Protein AF-A0A7S2BHA9-F1 (afdb_monomer)

Nearest PDB structures (foldseek):
  9cai-assembly1_AV  TM=3.941E-01  e=4.182E+00  Caenorhabditis elegans
  3r23-assembly1_B  TM=3.411E-01  e=5.082E+00  Bacillus anthracis str. Ames
  3r23-assembly1_A  TM=2.806E-01  e=6.590E+00  Bacillus anthracis str. Ames

Radius of gyration: 22.9 Å; Cα contacts (8 Å, |Δi|>4): 95; chains: 1; bounding box: 45×33×74 Å

Mean predicted aligned error: 5.27 Å

Organism: NCBI:txid327968

Secondary structure (DSSP, 8-state):
-EE-S-HHHHHHHHHT-SEEEETTEEEEEEEEE-TTT--EEEEEEEEE--HHHHHHSPPPHHHHHHHHHHHHHHHHHHHHHHHHHHHHHHHHHHHHHHHHHHHHHHHH--

pLDDT: mean 93.72, std 4.96, range [64.12, 97.44]

Foldseek 3Di:
DDFAPDLVLVVVVCVVDQWDAQPNAIKGKDFDADPPPRHTPSRDIDIDRDPVCCVVPNDDPVSVCVVSVVSNVVVVVVVVVVVVVVVVVVVVVVVVVVVVVVVVVVVVVD

Sequence (110 aa):
VVSLKDPRVRETILRLGAEVTINGIKVQMKPHFDKDTKVEVMTDLFVAWGRQVEKTTPLSEHELSKFFDLKHREFSQALRKEADDRARLAEERTRQQRLLEEQQKQHAEQ

Structure (mmCIF, N/CA/C/O backbone):
data_AF-A0A7S2BHA9-F1
#
_entry.id   AF-A0A7S2BHA9-F1
#
loop_
_atom_site.group_PDB
_atom_site.id
_atom_site.type_symbol
_atom_site.label_atom_id
_atom_site.label_alt_id
_atom_site.label_comp_id
_atom_site.label_asym_id
_atom_site.label_entity_id
_atom_site.label_seq_id
_atom_site.pdbx_PDB_ins_code
_atom_site.Cartn_x
_atom_site.Cartn_y
_atom_site.Cartn_z
_atom_site.occupancy
_atom_site.B_iso_or_equiv
_atom_site.auth_seq_id
_atom_site.auth_comp_id
_atom_site.auth_asym_id
_atom_site.auth_atom_id
_atom_site.pdbx_PDB_model_num
ATOM 1 N N . VAL A 1 1 ? -9.187 -9.208 9.878 1.00 91.69 1 VAL A N 1
ATOM 2 C CA . VAL A 1 1 ? -8.330 -9.433 8.689 1.00 91.69 1 VAL A CA 1
ATOM 3 C C . VAL A 1 1 ? -8.686 -8.350 7.695 1.00 91.69 1 VAL A C 1
ATOM 5 O O . VAL A 1 1 ? -9.860 -8.006 7.633 1.00 91.69 1 VAL A O 1
ATOM 8 N N . VAL A 1 2 ? -7.704 -7.778 7.003 1.00 95.56 2 VAL A N 1
ATOM 9 C CA . VAL A 1 2 ? -7.927 -6.800 5.931 1.00 95.56 2 VAL A CA 1
ATOM 10 C C . VAL A 1 2 ? -7.561 -7.463 4.611 1.00 95.56 2 VAL A C 1
ATOM 12 O O . VAL A 1 2 ? -6.448 -7.966 4.482 1.00 95.56 2 VAL A O 1
ATOM 15 N N . SER A 1 3 ? -8.479 -7.453 3.650 1.00 96.75 3 SER A N 1
ATOM 16 C CA . SER A 1 3 ? -8.260 -8.020 2.317 1.00 96.75 3 SER A CA 1
ATOM 17 C C . SER A 1 3 ? -8.041 -6.908 1.298 1.00 96.75 3 SER A C 1
ATOM 19 O O . SER A 1 3 ? -8.819 -5.960 1.205 1.00 96.75 3 SER A O 1
ATOM 21 N N . LEU A 1 4 ? -6.961 -7.020 0.533 1.00 95.94 4 LEU A N 1
ATOM 22 C CA . LEU A 1 4 ? -6.528 -6.050 -0.464 1.00 95.94 4 LEU A CA 1
ATOM 23 C C . LEU A 1 4 ? -6.737 -6.619 -1.867 1.00 95.94 4 LEU A C 1
ATOM 25 O O . LEU A 1 4 ? -6.477 -7.789 -2.130 1.00 95.94 4 LEU A O 1
ATOM 29 N N . LYS A 1 5 ? -7.152 -5.764 -2.804 1.00 94.75 5 LYS A N 1
ATOM 30 C CA . LYS A 1 5 ? -7.431 -6.177 -4.189 1.00 94.75 5 LYS A CA 1
ATOM 31 C C . LYS A 1 5 ? -6.186 -6.611 -4.974 1.00 94.75 5 LYS A C 1
ATOM 33 O O . LYS A 1 5 ? -6.295 -7.422 -5.886 1.00 94.75 5 LYS A O 1
ATOM 38 N N . ASP A 1 6 ? -5.024 -6.040 -4.659 1.00 95.19 6 ASP A N 1
ATOM 39 C CA . ASP A 1 6 ? -3.770 -6.297 -5.373 1.00 95.19 6 ASP A CA 1
ATOM 40 C C . ASP A 1 6 ? -2.723 -6.850 -4.392 1.00 95.19 6 ASP A C 1
ATOM 42 O O . ASP A 1 6 ? -2.336 -6.139 -3.456 1.00 95.19 6 ASP A O 1
ATOM 46 N N . PRO A 1 7 ? -2.230 -8.087 -4.589 1.00 96.25 7 PRO A N 1
ATOM 47 C CA . PRO A 1 7 ? -1.223 -8.677 -3.710 1.00 96.25 7 PRO A CA 1
ATOM 48 C C . PRO A 1 7 ? 0.098 -7.894 -3.721 1.00 96.25 7 PRO A C 1
ATOM 50 O O . PRO A 1 7 ? 0.812 -7.866 -2.724 1.00 96.25 7 PRO A O 1
ATOM 53 N N . ARG A 1 8 ? 0.422 -7.174 -4.802 1.00 96.56 8 ARG A N 1
ATOM 54 C CA . ARG A 1 8 ? 1.638 -6.343 -4.867 1.00 96.56 8 ARG A CA 1
ATOM 55 C C . ARG A 1 8 ? 1.554 -5.156 -3.917 1.00 96.56 8 ARG A C 1
ATOM 57 O O . ARG A 1 8 ? 2.550 -4.773 -3.316 1.00 96.56 8 ARG A O 1
ATOM 64 N N . VAL A 1 9 ? 0.361 -4.588 -3.754 1.00 96.31 9 VAL A N 1
ATOM 65 C CA . VAL A 1 9 ? 0.118 -3.518 -2.780 1.00 96.31 9 VAL A CA 1
ATOM 66 C C . VAL A 1 9 ? 0.277 -4.049 -1.362 1.00 96.31 9 VAL A C 1
ATOM 68 O O . VAL A 1 9 ? 0.898 -3.387 -0.533 1.00 96.31 9 VAL A O 1
ATOM 71 N N . ARG A 1 10 ? -0.252 -5.246 -1.090 1.00 96.56 10 ARG A N 1
ATOM 72 C CA . ARG A 1 10 ? -0.076 -5.928 0.194 1.00 96.56 10 ARG A CA 1
ATOM 73 C C . ARG A 1 10 ? 1.408 -6.096 0.525 1.00 96.56 10 ARG A C 1
ATOM 75 O O . ARG A 1 10 ? 1.822 -5.726 1.623 1.00 96.56 10 ARG A O 1
ATOM 82 N N . GLU A 1 11 ? 2.207 -6.586 -0.423 1.00 96.25 11 GLU A N 1
ATOM 83 C CA . GLU A 1 11 ? 3.664 -6.699 -0.270 1.00 96.25 11 GLU A CA 1
ATOM 84 C C . GLU A 1 11 ? 4.316 -5.351 0.040 1.00 96.25 11 GLU A C 1
ATOM 86 O O . GLU A 1 11 ? 5.116 -5.240 0.968 1.00 96.25 11 GLU A O 1
ATOM 91 N N . THR A 1 12 ? 3.958 -4.302 -0.703 1.00 95.75 12 THR A N 1
ATOM 92 C CA . THR A 1 12 ? 4.501 -2.960 -0.471 1.00 95.75 12 THR A CA 1
ATOM 93 C C . THR A 1 12 ? 4.150 -2.435 0.920 1.00 95.75 12 THR A C 1
ATOM 95 O O . THR A 1 12 ? 5.021 -1.874 1.580 1.00 95.75 12 THR A O 1
ATOM 98 N N . ILE A 1 13 ? 2.923 -2.658 1.407 1.00 95.38 13 ILE A N 1
ATOM 99 C CA . ILE A 1 13 ? 2.511 -2.274 2.768 1.00 95.38 13 ILE A CA 1
ATOM 100 C C . ILE A 1 13 ? 3.367 -2.989 3.817 1.00 95.38 13 ILE A C 1
ATOM 102 O O . ILE A 1 13 ? 3.861 -2.341 4.736 1.00 95.38 13 ILE A O 1
ATOM 106 N N . LEU A 1 14 ? 3.593 -4.297 3.670 1.00 95.44 14 LEU A N 1
ATOM 107 C CA . LEU A 1 14 ? 4.428 -5.059 4.603 1.00 95.44 14 LEU A CA 1
ATOM 108 C C . LEU A 1 14 ? 5.898 -4.625 4.595 1.00 95.44 14 LEU A C 1
ATOM 110 O O . LEU A 1 14 ? 6.561 -4.688 5.629 1.00 95.44 14 LEU A O 1
ATOM 114 N N . ARG A 1 15 ? 6.408 -4.137 3.460 1.00 95.00 15 ARG A N 1
ATOM 115 C CA . ARG A 1 15 ? 7.773 -3.592 3.360 1.00 95.00 15 ARG A CA 1
ATOM 116 C C . ARG A 1 15 ? 7.959 -2.263 4.092 1.00 95.00 15 ARG A C 1
ATOM 118 O O . ARG A 1 15 ? 9.097 -1.925 4.399 1.00 95.00 15 ARG A O 1
ATOM 125 N N . LEU A 1 16 ? 6.885 -1.526 4.397 1.00 89.88 16 LEU A N 1
ATOM 126 C CA . LEU A 1 16 ? 6.975 -0.315 5.228 1.00 89.88 16 LEU A CA 1
ATOM 127 C C . LEU A 1 16 ? 7.361 -0.638 6.675 1.00 89.88 16 LEU A C 1
ATOM 129 O O . LEU A 1 16 ? 7.889 0.222 7.377 1.00 89.88 16 LEU A O 1
ATOM 133 N N . GLY A 1 17 ? 7.077 -1.862 7.120 1.00 92.31 17 GLY A N 1
ATOM 134 C CA . GLY A 1 17 ? 7.353 -2.333 8.466 1.00 92.31 17 GLY A CA 1
ATOM 135 C C . GLY A 1 17 ? 6.225 -3.193 9.027 1.00 92.31 17 GLY A C 1
ATOM 136 O O . GLY A 1 17 ? 5.129 -3.284 8.478 1.00 92.31 17 GLY A O 1
ATOM 137 N N . ALA A 1 18 ? 6.505 -3.813 10.172 1.00 92.06 18 ALA A N 1
ATOM 138 C CA . ALA A 1 18 ? 5.558 -4.674 10.878 1.00 92.06 18 ALA A CA 1
ATOM 139 C C . ALA A 1 18 ? 4.536 -3.898 11.730 1.00 92.06 18 ALA A C 1
ATOM 141 O O . ALA A 1 18 ? 3.647 -4.511 12.317 1.00 92.06 18 ALA A O 1
ATOM 142 N N . GLU A 1 19 ? 4.662 -2.573 11.833 1.00 94.75 19 GLU A N 1
ATOM 143 C CA . GLU A 1 19 ? 3.794 -1.718 12.643 1.00 94.75 19 GLU A CA 1
ATOM 144 C C . GLU A 1 19 ? 3.507 -0.399 11.917 1.00 94.75 19 GLU A C 1
ATOM 146 O O . GLU A 1 19 ? 4.397 0.196 11.309 1.00 94.75 19 GLU A O 1
ATOM 151 N N . VAL A 1 20 ? 2.263 0.064 12.004 1.00 95.19 20 VAL A N 1
ATOM 152 C CA . VAL A 1 20 ? 1.817 1.387 11.552 1.00 95.19 20 VAL A CA 1
ATOM 153 C C . VAL A 1 20 ? 1.014 2.063 12.650 1.00 95.19 20 VAL A C 1
ATOM 155 O O . VAL A 1 20 ? 0.434 1.402 13.506 1.00 95.19 20 VAL A O 1
ATOM 158 N N . THR A 1 21 ? 0.940 3.389 12.612 1.00 95.19 21 THR A N 1
ATOM 159 C CA . THR A 1 21 ? 0.091 4.150 13.531 1.00 95.19 21 THR A CA 1
ATOM 160 C C . THR A 1 21 ? -1.191 4.570 12.820 1.00 95.19 21 THR A C 1
ATOM 162 O O . THR A 1 21 ? -1.133 5.292 11.825 1.00 95.19 21 THR A O 1
ATOM 165 N N . ILE A 1 22 ? -2.345 4.161 13.350 1.00 94.81 22 ILE A N 1
ATOM 166 C CA . ILE A 1 22 ? -3.678 4.551 12.869 1.00 94.81 22 ILE A CA 1
ATOM 167 C C . ILE A 1 22 ? -4.378 5.284 14.013 1.00 94.81 22 ILE A C 1
ATOM 169 O O . ILE A 1 22 ? -4.573 4.713 15.079 1.00 94.81 22 ILE A O 1
ATOM 173 N N . ASN A 1 23 ? -4.700 6.566 13.821 1.00 91.88 23 ASN A N 1
ATOM 174 C CA . ASN A 1 23 ? -5.337 7.422 14.834 1.00 91.88 23 ASN A CA 1
ATOM 175 C C . ASN A 1 23 ? -4.660 7.371 16.219 1.00 91.88 23 ASN A C 1
ATOM 177 O O . ASN A 1 23 ? -5.312 7.322 17.256 1.00 91.88 23 ASN A O 1
ATOM 181 N N . GLY A 1 24 ? -3.323 7.364 16.228 1.00 91.50 24 GLY A N 1
ATOM 182 C CA . GLY A 1 24 ? -2.512 7.309 17.451 1.00 91.50 24 GLY A CA 1
ATOM 183 C C . GLY A 1 24 ? -2.345 5.909 18.052 1.00 91.50 24 GLY A C 1
ATOM 184 O O . GLY A 1 24 ? -1.557 5.744 18.980 1.00 91.50 24 GLY A O 1
ATOM 185 N N . ILE A 1 25 ? -3.017 4.893 17.508 1.00 93.44 25 ILE A N 1
ATOM 186 C CA . ILE A 1 25 ? -2.910 3.499 17.944 1.00 93.44 25 ILE A CA 1
ATOM 187 C C . ILE A 1 25 ? -1.876 2.776 17.087 1.00 93.44 25 ILE A C 1
ATOM 189 O O . ILE A 1 25 ? -1.912 2.832 15.859 1.00 93.44 25 ILE A O 1
ATOM 193 N N . LYS A 1 26 ? -0.955 2.078 17.750 1.00 94.31 26 LYS A N 1
ATOM 194 C CA . LYS A 1 26 ? 0.038 1.213 17.111 1.00 94.31 26 LYS A CA 1
ATOM 195 C C . LYS A 1 26 ? -0.614 -0.092 16.679 1.00 94.31 26 LYS A C 1
ATOM 197 O O . LYS A 1 26 ? -1.103 -0.859 17.505 1.00 94.31 26 LYS A O 1
ATOM 202 N N . VAL A 1 27 ? -0.602 -0.333 15.381 1.00 95.56 27 VAL A N 1
ATOM 203 C CA . VAL A 1 27 ? -1.245 -1.458 14.721 1.00 95.56 27 VAL A CA 1
ATOM 204 C C . VAL A 1 27 ? -0.172 -2.335 14.093 1.00 95.56 27 VAL A C 1
ATOM 206 O O . VAL A 1 27 ? 0.556 -1.909 13.200 1.00 95.56 27 VAL A O 1
ATOM 209 N N . GLN A 1 28 ? -0.091 -3.576 14.550 1.00 95.62 28 GLN A N 1
ATOM 210 C CA . GLN A 1 28 ? 0.777 -4.603 14.000 1.00 95.62 28 GLN A CA 1
ATOM 211 C C . GLN A 1 28 ? 0.169 -5.201 12.736 1.00 95.62 28 GLN A C 1
ATOM 213 O O . GLN A 1 28 ? -1.022 -5.516 12.694 1.00 95.62 28 GLN A O 1
ATOM 218 N N . MET A 1 29 ? 1.015 -5.408 11.733 1.00 96.25 29 MET A N 1
ATOM 219 C CA . MET A 1 29 ? 0.662 -5.969 10.435 1.00 96.25 29 MET A CA 1
ATOM 220 C C . MET A 1 29 ? 1.506 -7.211 10.165 1.00 96.25 29 MET A C 1
ATOM 222 O O . MET A 1 29 ? 2.725 -7.196 10.351 1.00 96.25 29 MET A O 1
ATOM 226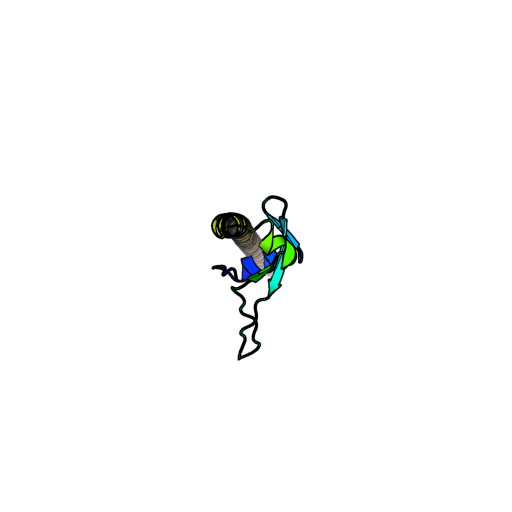 N N . LYS A 1 30 ? 0.865 -8.295 9.728 1.00 96.25 30 LYS A N 1
ATOM 227 C CA . LYS A 1 30 ? 1.533 -9.554 9.377 1.00 96.25 30 LYS A CA 1
ATOM 228 C C . LYS A 1 30 ? 0.864 -10.214 8.177 1.00 96.25 30 LYS A C 1
ATOM 230 O O . LYS A 1 30 ? -0.333 -10.003 7.966 1.00 96.25 30 LYS A O 1
ATOM 235 N N . PRO A 1 31 ? 1.591 -11.069 7.444 1.00 97.00 31 PRO A N 1
ATOM 236 C CA . PRO A 1 31 ? 0.977 -11.983 6.503 1.00 97.00 31 PRO A CA 1
ATOM 237 C C . PRO A 1 31 ? -0.182 -12.775 7.099 1.00 97.00 31 PRO A C 1
ATOM 239 O O . PRO A 1 31 ? -0.087 -13.268 8.228 1.00 97.00 31 PRO A O 1
ATOM 242 N N . HIS A 1 32 ? -1.278 -12.892 6.349 1.00 96.94 32 HIS A N 1
ATOM 243 C CA . HIS A 1 32 ? -2.349 -13.809 6.705 1.00 96.94 32 HIS A CA 1
ATOM 244 C C . HIS A 1 32 ? -2.089 -15.193 6.105 1.00 96.94 32 HIS A C 1
ATOM 246 O O . HIS A 1 32 ? -1.666 -15.311 4.958 1.00 96.94 32 HIS A O 1
ATOM 252 N N . PHE A 1 33 ? -2.364 -16.233 6.888 1.00 96.44 33 PHE A N 1
ATOM 253 C CA . PHE A 1 33 ? -2.265 -17.624 6.469 1.00 96.44 33 PHE A CA 1
ATOM 254 C C . PHE A 1 33 ? -3.613 -18.293 6.671 1.00 96.44 33 PHE A C 1
ATOM 256 O O . PHE A 1 33 ? -4.245 -18.121 7.722 1.00 96.44 33 PHE A O 1
ATOM 263 N N . ASP A 1 34 ? -4.015 -19.076 5.680 1.00 94.50 34 ASP A N 1
ATOM 264 C CA . ASP A 1 34 ? -5.188 -19.922 5.776 1.00 94.50 34 ASP A CA 1
ATOM 265 C C . ASP A 1 34 ? -5.009 -20.942 6.914 1.00 94.50 34 ASP A C 1
ATOM 267 O O . ASP A 1 34 ? -3.929 -21.507 7.130 1.00 94.50 34 ASP A O 1
ATOM 271 N N . LYS A 1 35 ? -6.066 -21.137 7.707 1.00 92.38 35 LYS A N 1
ATOM 272 C CA . LYS A 1 35 ? -5.971 -21.906 8.953 1.00 92.38 35 LYS A CA 1
ATOM 273 C C . LYS A 1 35 ? -5.766 -23.394 8.705 1.00 92.38 35 LYS A C 1
ATOM 275 O O . LYS A 1 35 ? -5.091 -24.022 9.525 1.00 92.38 35 LYS A O 1
ATOM 280 N N . ASP A 1 36 ? -6.305 -23.921 7.614 1.00 95.19 36 ASP A N 1
ATOM 281 C CA . ASP A 1 36 ? -6.331 -25.353 7.334 1.00 95.19 36 ASP A CA 1
ATOM 282 C C . ASP A 1 36 ? -5.109 -25.760 6.513 1.00 95.19 36 ASP A C 1
ATOM 284 O O . ASP A 1 36 ? -4.369 -26.671 6.883 1.00 95.19 36 ASP A O 1
ATOM 288 N N . THR A 1 37 ? -4.837 -25.020 5.442 1.00 94.81 37 THR A N 1
ATOM 289 C CA . THR A 1 37 ? -3.750 -25.313 4.499 1.00 94.81 37 THR A CA 1
ATOM 290 C C . THR A 1 37 ? -2.395 -24.771 4.946 1.00 94.81 37 THR A C 1
ATOM 292 O O . THR A 1 37 ? -1.367 -25.211 4.436 1.00 94.81 37 THR A O 1
ATOM 295 N N . LY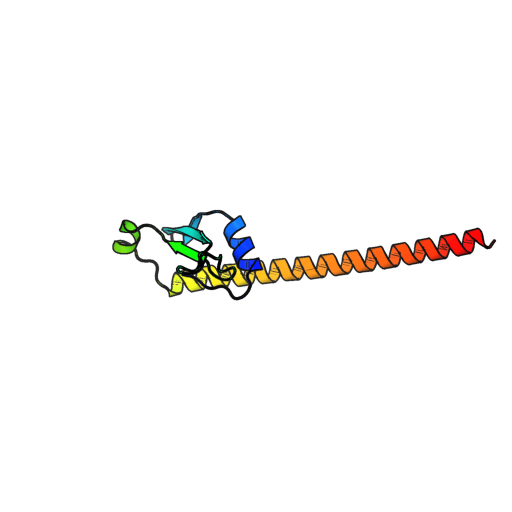S A 1 38 ? -2.370 -23.819 5.893 1.00 94.12 38 LYS A N 1
ATOM 296 C CA . LYS A 1 38 ? -1.168 -23.068 6.309 1.00 94.12 38 LYS A CA 1
ATOM 297 C C . LYS A 1 38 ? -0.486 -22.311 5.165 1.00 94.12 38 LYS A C 1
ATOM 299 O O . LYS A 1 38 ? 0.666 -21.905 5.306 1.00 94.12 38 LYS A O 1
ATOM 304 N N . VAL A 1 39 ? -1.187 -22.101 4.053 1.00 96.31 39 VAL A N 1
ATOM 305 C CA . VAL A 1 39 ? -0.686 -21.349 2.902 1.00 96.31 39 VAL A CA 1
ATOM 306 C C . VAL A 1 39 ? -0.952 -19.862 3.109 1.00 96.31 39 VAL A C 1
ATOM 308 O O . VAL A 1 39 ? -1.976 -19.461 3.663 1.00 96.31 39 VAL A O 1
ATOM 311 N N . GLU A 1 40 ? -0.001 -19.036 2.685 1.00 95.38 40 GLU A N 1
ATOM 312 C CA . GLU A 1 40 ? -0.119 -17.583 2.732 1.00 95.38 40 GLU A CA 1
ATOM 313 C C . GLU A 1 40 ? -1.215 -17.086 1.781 1.00 95.38 40 GLU A C 1
ATOM 315 O O . GLU A 1 40 ? -1.227 -17.405 0.591 1.00 95.38 40 GLU A O 1
ATOM 320 N N . VAL A 1 41 ? -2.123 -16.261 2.298 1.00 96.50 41 VAL A N 1
ATOM 321 C CA . VAL A 1 41 ? -3.147 -15.587 1.500 1.00 96.50 41 VAL A CA 1
ATOM 322 C C . VAL A 1 41 ? -2.581 -14.235 1.077 1.00 96.50 41 VAL A C 1
ATOM 324 O O . VAL A 1 41 ? -2.572 -13.272 1.842 1.00 96.50 41 VAL A O 1
ATOM 327 N N . MET A 1 42 ? -2.069 -14.167 -0.153 1.00 96.25 42 MET A N 1
ATOM 328 C CA . MET A 1 42 ? -1.296 -13.020 -0.661 1.00 96.25 42 MET A CA 1
ATOM 329 C C . MET A 1 42 ? -2.081 -11.700 -0.723 1.00 96.25 42 MET A C 1
ATOM 331 O O . MET A 1 42 ? -1.487 -10.625 -0.788 1.00 96.25 42 MET A O 1
ATOM 335 N N . THR A 1 43 ? -3.412 -11.761 -0.712 1.00 96.31 43 THR A N 1
ATOM 336 C CA . THR A 1 43 ? -4.293 -10.587 -0.670 1.00 96.31 43 THR A CA 1
ATOM 337 C C . THR A 1 43 ? -4.573 -10.108 0.746 1.00 96.31 43 THR A C 1
ATOM 339 O O . THR A 1 43 ? -5.009 -8.974 0.926 1.00 96.31 43 THR A O 1
ATOM 342 N N . ASP A 1 44 ? -4.318 -10.938 1.753 1.00 96.75 44 ASP A N 1
ATOM 343 C CA . ASP A 1 44 ? -4.804 -10.704 3.100 1.00 96.75 44 ASP A CA 1
ATOM 344 C C . ASP A 1 44 ? -3.679 -10.296 4.048 1.00 96.75 44 ASP A C 1
ATOM 346 O O . ASP A 1 44 ? -2.536 -10.777 4.016 1.00 96.75 44 ASP A O 1
ATOM 350 N N . LEU A 1 45 ? -4.050 -9.381 4.935 1.00 96.31 45 LEU A N 1
ATOM 351 C CA . LEU A 1 45 ? -3.213 -8.835 5.979 1.00 96.31 45 LEU A CA 1
ATOM 352 C C . LEU A 1 45 ? -3.874 -9.097 7.330 1.00 96.31 45 LEU A C 1
ATOM 354 O O . LEU A 1 45 ? -5.028 -8.729 7.588 1.00 96.31 45 LEU A O 1
ATOM 358 N N . PHE A 1 46 ? -3.127 -9.733 8.223 1.00 95.38 46 PHE A N 1
ATOM 359 C CA . PHE A 1 46 ? -3.509 -9.813 9.618 1.00 95.38 46 PHE A CA 1
ATOM 360 C C . PHE A 1 46 ? -3.133 -8.507 10.316 1.00 95.38 46 PHE A C 1
ATOM 362 O O . PHE A 1 46 ? -1.991 -8.056 10.231 1.00 95.38 46 PHE A O 1
ATOM 369 N N . VAL A 1 47 ? -4.106 -7.916 11.005 1.00 94.75 47 VAL A N 1
ATOM 370 C CA . VAL A 1 47 ? -4.002 -6.598 11.630 1.00 94.75 47 VAL A CA 1
ATOM 371 C C . VAL A 1 47 ? -4.472 -6.716 13.076 1.00 94.75 47 VAL A C 1
ATOM 373 O O . VAL A 1 47 ? -5.564 -7.233 13.311 1.00 94.75 47 VAL A O 1
ATOM 376 N N . ALA A 1 48 ? -3.652 -6.271 14.027 1.00 93.94 48 ALA A N 1
ATOM 377 C CA . ALA A 1 48 ? -3.954 -6.323 15.460 1.00 93.94 48 ALA A CA 1
ATOM 378 C C . ALA A 1 48 ? -3.271 -5.172 16.207 1.00 93.94 48 ALA A C 1
ATOM 380 O O . ALA A 1 48 ? -2.198 -4.738 15.807 1.00 93.94 48 ALA A O 1
ATOM 381 N N . TRP A 1 49 ? -3.842 -4.694 17.310 1.00 94.06 49 TRP A N 1
ATOM 382 C CA . TRP A 1 49 ? -3.259 -3.592 18.102 1.00 94.06 49 TRP A CA 1
ATOM 383 C C . TRP A 1 49 ? -3.209 -3.887 19.604 1.00 94.06 49 TRP A C 1
ATOM 385 O O . TRP A 1 49 ? -3.036 -2.997 20.432 1.00 94.06 49 TRP A O 1
ATOM 395 N N . GLY A 1 50 ? -3.281 -5.173 19.954 1.00 88.19 50 GLY A N 1
ATOM 396 C CA . GLY A 1 50 ? -3.092 -5.671 21.309 1.00 88.19 50 GLY A CA 1
ATOM 397 C C . GLY A 1 50 ? -4.401 -5.745 22.088 1.00 88.19 50 GLY A C 1
ATOM 398 O O . GLY A 1 50 ? -5.149 -4.780 22.199 1.00 88.19 50 GLY A O 1
ATOM 399 N N . ARG A 1 51 ? -4.638 -6.900 22.719 1.00 85.25 51 ARG A N 1
ATOM 400 C CA . ARG A 1 51 ? -5.904 -7.250 23.388 1.00 85.25 51 ARG A CA 1
ATOM 401 C C . ARG A 1 51 ? -6.385 -6.229 24.426 1.00 85.25 51 ARG A C 1
ATOM 403 O O . ARG A 1 51 ? -7.584 -6.111 24.653 1.00 85.25 51 ARG A O 1
ATOM 410 N N . GLN A 1 52 ? -5.471 -5.552 25.119 1.00 79.69 52 GLN A N 1
ATOM 411 C CA . GLN A 1 52 ? -5.839 -4.550 26.121 1.00 79.69 52 GLN A CA 1
ATOM 412 C C . GLN A 1 52 ? -6.271 -3.235 25.463 1.00 79.69 52 GLN A C 1
ATOM 414 O O . GLN A 1 52 ? -7.303 -2.691 25.843 1.00 79.69 52 GLN A O 1
ATOM 419 N N . VAL A 1 53 ? -5.538 -2.776 24.445 1.00 81.75 53 VAL A N 1
ATOM 420 C CA . VAL A 1 53 ? -5.873 -1.558 23.693 1.00 81.75 53 VAL A CA 1
ATOM 421 C C . VAL A 1 53 ? -7.157 -1.764 22.894 1.00 81.75 53 VAL A C 1
ATOM 423 O O . VAL A 1 53 ? -8.014 -0.893 22.902 1.00 81.75 53 VAL A O 1
ATOM 426 N N . GLU A 1 54 ? -7.362 -2.947 22.311 1.00 81.81 54 GLU A N 1
ATOM 427 C CA . GLU A 1 54 ? -8.622 -3.330 21.656 1.00 81.81 54 GLU A CA 1
ATOM 428 C C . GLU A 1 54 ? -9.849 -3.145 22.557 1.00 81.81 54 GLU A C 1
ATOM 430 O O . GLU A 1 54 ? -10.923 -2.808 22.067 1.00 81.81 54 GLU A O 1
ATOM 435 N N . LYS A 1 55 ? -9.697 -3.325 23.875 1.00 82.12 55 LYS A N 1
ATOM 436 C CA . LYS A 1 55 ? -10.790 -3.149 24.840 1.00 82.12 55 LYS A CA 1
ATOM 437 C C . LYS A 1 55 ? -10.996 -1.699 25.263 1.00 82.12 55 LYS A C 1
ATOM 439 O O . L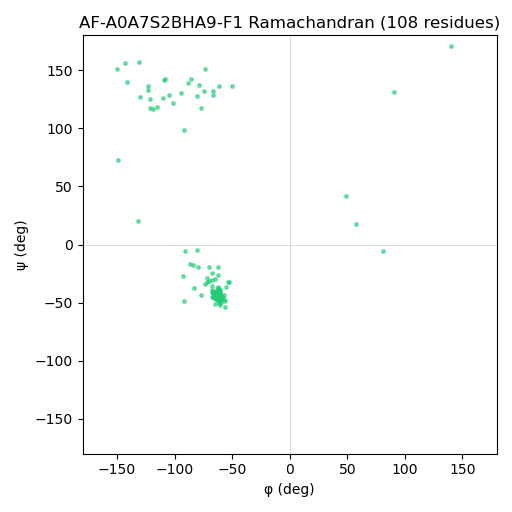YS A 1 55 ? -12.131 -1.307 25.504 1.00 82.12 55 LYS A O 1
ATOM 444 N N . THR A 1 56 ? -9.920 -0.932 25.427 1.00 83.31 56 THR A N 1
ATOM 445 C CA . THR A 1 56 ? -9.988 0.435 25.976 1.00 83.31 56 THR A CA 1
ATOM 446 C C . THR A 1 56 ? -10.119 1.503 24.900 1.00 83.31 56 THR A C 1
ATOM 448 O O . THR A 1 56 ? -10.624 2.590 25.163 1.00 83.31 56 THR A O 1
ATOM 451 N N . THR A 1 57 ? -9.619 1.228 23.701 1.00 84.38 57 THR A N 1
ATOM 452 C CA . THR A 1 57 ? -9.561 2.167 22.579 1.00 84.38 57 THR A CA 1
ATOM 453 C C . THR A 1 57 ? -9.682 1.373 21.273 1.00 84.38 57 THR A C 1
ATOM 455 O O . THR A 1 57 ? -8.688 1.137 20.582 1.00 84.38 57 THR A O 1
ATOM 458 N N . PRO A 1 58 ? -10.889 0.869 20.959 1.00 86.12 58 PRO A N 1
ATOM 459 C CA . PRO A 1 58 ? -11.107 0.095 19.746 1.00 86.12 58 PRO A CA 1
ATOM 460 C C . PRO A 1 58 ? -10.940 0.988 18.512 1.00 86.12 58 PRO A C 1
ATOM 462 O O . PRO A 1 58 ? -11.526 2.066 18.443 1.00 86.12 58 PRO A O 1
ATOM 465 N N . LEU A 1 59 ? -10.175 0.519 17.523 1.00 91.38 59 LEU A N 1
ATOM 466 C CA . LEU A 1 59 ? -10.220 1.090 16.179 1.00 91.38 59 LEU A CA 1
ATOM 467 C C . LEU A 1 59 ? -11.499 0.630 15.490 1.00 91.38 59 LEU A C 1
ATOM 469 O O . LEU A 1 59 ? -11.818 -0.563 15.489 1.00 91.38 59 LEU A O 1
ATOM 473 N N . SER A 1 60 ? -12.218 1.569 14.889 1.00 92.50 60 SER A N 1
ATOM 474 C CA . SER A 1 60 ? -13.390 1.242 14.088 1.00 92.50 60 SER A CA 1
ATOM 475 C C . SER A 1 60 ? -12.984 0.613 12.754 1.00 92.50 60 SER A C 1
ATOM 477 O O . SER A 1 60 ? -11.941 0.921 12.171 1.00 92.50 60 SER A O 1
ATOM 479 N N . GLU A 1 61 ? -13.858 -0.240 12.220 1.00 92.69 61 GLU A N 1
ATOM 480 C CA . GLU A 1 61 ? -13.699 -0.810 10.879 1.00 92.69 61 GLU A CA 1
ATOM 481 C C . GLU A 1 61 ? -13.545 0.280 9.809 1.00 92.69 61 GLU A C 1
ATOM 483 O O . GLU A 1 61 ? -12.751 0.140 8.877 1.00 92.69 61 GLU A O 1
ATOM 488 N N . HIS A 1 62 ? -14.257 1.397 9.973 1.00 95.00 62 HIS A N 1
ATOM 489 C CA . HIS A 1 62 ? -14.170 2.539 9.073 1.00 95.00 62 HIS A CA 1
ATOM 490 C C . HIS A 1 62 ? -12.766 3.159 9.054 1.00 95.00 62 HIS A C 1
ATOM 492 O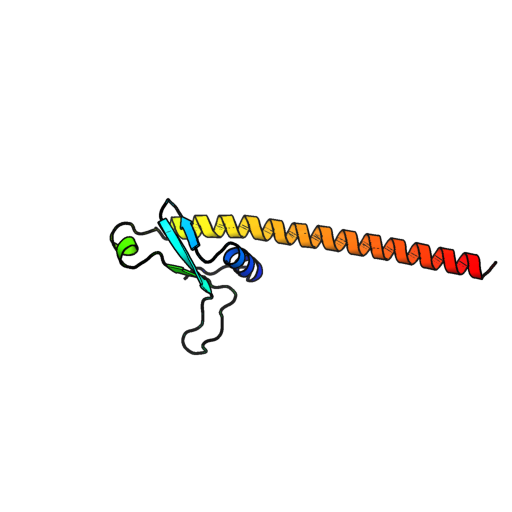 O . HIS A 1 62 ? -12.247 3.462 7.982 1.00 95.00 62 HIS A O 1
ATOM 498 N N . GLU A 1 63 ? -12.127 3.329 10.213 1.00 94.56 63 GLU A N 1
ATOM 499 C CA . GLU A 1 63 ? -10.772 3.891 10.304 1.00 94.56 63 GLU A CA 1
ATOM 500 C C . GLU A 1 63 ? -9.726 2.960 9.691 1.00 94.56 63 GLU A C 1
ATOM 502 O O . GLU A 1 63 ? -8.844 3.426 8.966 1.00 94.56 63 GLU A O 1
ATOM 507 N N . LEU A 1 64 ? -9.857 1.650 9.927 1.00 94.69 64 LEU A N 1
ATOM 508 C CA . LEU A 1 64 ? -9.010 0.639 9.293 1.00 94.69 64 LEU A CA 1
ATOM 509 C C . LEU A 1 64 ? -9.164 0.684 7.771 1.00 94.69 64 LEU A C 1
ATOM 511 O O . LEU A 1 64 ? -8.170 0.830 7.059 1.00 94.69 64 LEU A O 1
ATOM 515 N N . SER A 1 65 ? -10.402 0.624 7.278 1.00 95.75 65 SER A N 1
ATOM 516 C CA . SER A 1 65 ? -10.698 0.633 5.841 1.00 95.75 65 SER A CA 1
ATOM 517 C C . SER A 1 65 ? -10.166 1.901 5.185 1.00 95.75 65 SER A C 1
ATOM 519 O O . SER A 1 65 ? -9.387 1.831 4.242 1.00 95.75 65 SER A O 1
ATOM 521 N N . LYS A 1 66 ? -10.455 3.071 5.765 1.00 96.88 66 LYS A N 1
ATOM 522 C CA . LYS A 1 66 ? -9.969 4.363 5.269 1.00 96.88 66 LYS A CA 1
ATOM 523 C C . LYS A 1 66 ? -8.442 4.419 5.174 1.00 96.88 66 LYS A C 1
ATOM 525 O O . LYS A 1 66 ? -7.912 4.944 4.193 1.00 96.88 66 LYS A O 1
ATOM 530 N N . PHE A 1 67 ? -7.732 3.913 6.183 1.00 96.50 67 PHE A N 1
ATOM 531 C CA . PHE A 1 67 ? -6.270 3.886 6.175 1.00 96.50 67 PHE A CA 1
ATOM 532 C C . PHE A 1 67 ? -5.729 2.982 5.061 1.00 96.50 67 PHE A C 1
ATOM 534 O O . PHE A 1 67 ? -4.885 3.412 4.269 1.00 96.50 67 PHE A O 1
ATOM 541 N N . PHE A 1 68 ? -6.221 1.744 4.977 1.00 96.69 68 PHE A N 1
ATOM 542 C CA . PHE A 1 68 ? -5.725 0.777 4.001 1.00 96.69 68 PHE A CA 1
ATOM 543 C C . PHE A 1 68 ? -6.149 1.110 2.567 1.00 96.69 68 PHE A C 1
ATOM 545 O O . PHE A 1 68 ? -5.344 0.920 1.660 1.00 96.69 68 PHE A O 1
ATOM 552 N N . ASP A 1 69 ? -7.323 1.703 2.353 1.00 97.19 69 ASP A N 1
ATOM 553 C CA . ASP A 1 69 ? -7.766 2.202 1.045 1.00 97.19 69 ASP A CA 1
ATOM 554 C C . ASP A 1 69 ? -6.870 3.336 0.540 1.00 97.19 69 ASP A C 1
ATOM 556 O O . ASP A 1 69 ? -6.484 3.369 -0.634 1.00 97.19 69 ASP A O 1
ATOM 560 N N . LEU A 1 70 ? -6.489 4.256 1.433 1.00 97.06 70 LEU A N 1
ATOM 561 C CA . LEU A 1 70 ? -5.557 5.328 1.100 1.00 97.06 70 LEU A CA 1
ATOM 562 C C . LEU A 1 70 ? -4.203 4.752 0.672 1.00 97.06 70 LEU A C 1
ATOM 564 O O . LEU A 1 70 ? -3.710 5.094 -0.405 1.00 97.06 70 LEU A O 1
ATOM 568 N N . LYS A 1 71 ? -3.642 3.834 1.469 1.00 96.00 71 LYS A N 1
ATOM 569 C CA . LYS A 1 71 ? -2.381 3.148 1.145 1.00 96.00 71 LYS A CA 1
ATOM 570 C C . LYS A 1 71 ? -2.485 2.356 -0.151 1.00 96.00 71 LYS A C 1
ATOM 572 O O . LYS A 1 71 ? -1.566 2.380 -0.967 1.00 96.00 71 LYS A O 1
ATOM 577 N N . HIS A 1 72 ? -3.619 1.703 -0.380 1.00 96.88 72 HIS A N 1
ATOM 578 C CA . HIS A 1 72 ? -3.855 0.949 -1.597 1.00 96.88 72 HIS A CA 1
ATOM 579 C C . HIS A 1 72 ? -3.826 1.844 -2.829 1.00 96.88 72 HIS A C 1
ATOM 581 O O . HIS A 1 72 ? -3.150 1.517 -3.807 1.00 96.88 72 HIS A O 1
ATOM 587 N N . ARG A 1 73 ? -4.512 2.988 -2.781 1.00 97.06 73 ARG A N 1
ATOM 588 C CA . ARG A 1 73 ? -4.505 3.961 -3.874 1.00 97.06 73 ARG A CA 1
ATOM 589 C C . ARG A 1 73 ? -3.104 4.511 -4.130 1.00 97.06 73 ARG A C 1
ATOM 591 O O . ARG A 1 73 ? -2.681 4.528 -5.283 1.00 97.06 73 ARG A O 1
ATOM 598 N N . GLU A 1 74 ? -2.395 4.921 -3.078 1.00 96.75 74 GLU A N 1
ATOM 599 C CA . GLU A 1 74 ? -1.025 5.448 -3.168 1.00 96.75 74 GLU A CA 1
ATOM 600 C C . GLU A 1 74 ? -0.087 4.447 -3.856 1.00 96.75 74 GLU A C 1
ATOM 602 O O . GLU A 1 74 ? 0.546 4.771 -4.864 1.00 96.75 74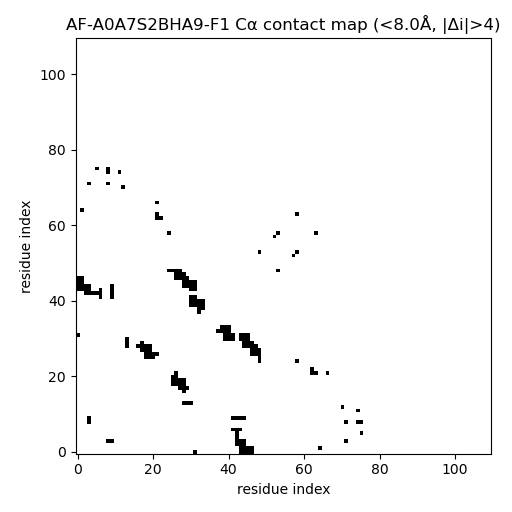 GLU A O 1
ATOM 607 N N . PHE A 1 75 ? -0.040 3.205 -3.369 1.00 96.62 75 PHE A N 1
ATOM 608 C CA . PHE A 1 75 ? 0.880 2.206 -3.910 1.00 96.62 75 PHE A CA 1
ATOM 609 C C . PHE A 1 75 ? 0.456 1.670 -5.269 1.00 96.62 75 PHE A C 1
ATOM 611 O O . PHE A 1 75 ? 1.317 1.434 -6.110 1.00 96.62 75 PHE A O 1
ATOM 618 N N . SER A 1 76 ? -0.842 1.539 -5.539 1.00 96.31 76 SER A N 1
ATOM 619 C CA . SER A 1 76 ? -1.311 1.154 -6.876 1.00 96.31 76 SER A CA 1
ATOM 620 C C . SER A 1 76 ? -0.887 2.175 -7.930 1.00 96.31 76 SER A C 1
ATOM 622 O O . SER A 1 76 ? -0.447 1.802 -9.018 1.00 96.31 76 SER A O 1
ATOM 624 N N . GLN A 1 77 ? -0.992 3.468 -7.610 1.00 95.88 77 GLN A N 1
ATOM 625 C CA . GLN A 1 77 ? -0.566 4.542 -8.506 1.00 95.88 77 GLN A CA 1
ATOM 626 C C . GLN A 1 77 ? 0.952 4.545 -8.701 1.00 95.88 77 GLN A C 1
ATOM 628 O O . GLN A 1 77 ? 1.408 4.629 -9.841 1.00 95.88 77 GLN A O 1
ATOM 633 N N . ALA A 1 78 ? 1.724 4.402 -7.619 1.00 95.50 78 ALA A N 1
ATOM 634 C CA . ALA A 1 78 ? 3.182 4.335 -7.689 1.00 95.50 78 ALA A CA 1
ATOM 635 C C . ALA A 1 78 ? 3.661 3.145 -8.537 1.00 95.50 78 ALA A C 1
ATOM 637 O O . ALA A 1 78 ? 4.423 3.334 -9.481 1.00 95.50 78 ALA A O 1
ATOM 638 N N . LEU A 1 79 ? 3.139 1.943 -8.277 1.00 94.50 79 LEU A N 1
ATOM 639 C CA . LEU A 1 79 ? 3.489 0.728 -9.018 1.00 94.50 79 LEU A CA 1
ATOM 640 C C . LEU A 1 79 ? 3.144 0.839 -10.505 1.00 94.50 79 LEU A C 1
ATOM 642 O O . LEU A 1 79 ? 3.923 0.412 -11.356 1.00 94.50 79 LEU A O 1
ATOM 646 N N . ARG A 1 80 ? 1.985 1.425 -10.831 1.00 94.75 80 ARG A N 1
ATOM 647 C CA . ARG A 1 80 ? 1.599 1.663 -12.225 1.00 94.75 80 ARG A CA 1
ATOM 648 C C . ARG A 1 80 ? 2.562 2.630 -12.906 1.00 94.75 80 ARG A C 1
ATOM 650 O O . ARG A 1 80 ? 3.042 2.330 -13.992 1.00 94.75 80 ARG A O 1
ATOM 657 N N . LYS A 1 81 ? 2.876 3.751 -12.254 1.00 96.00 81 LYS A N 1
ATOM 658 C CA . LYS A 1 81 ? 3.818 4.739 -12.786 1.00 96.00 81 LYS A CA 1
ATOM 659 C C . LYS A 1 81 ? 5.199 4.122 -13.026 1.00 96.00 81 LYS A C 1
ATOM 661 O O . LYS A 1 81 ? 5.769 4.310 -14.092 1.00 96.00 81 LYS A O 1
ATOM 666 N N . GLU A 1 82 ? 5.711 3.346 -12.074 1.00 94.62 82 GLU A N 1
ATOM 667 C CA . GLU A 1 82 ? 6.992 2.645 -12.217 1.00 94.62 82 GLU A CA 1
ATOM 668 C C . GLU A 1 82 ? 6.991 1.626 -13.364 1.00 94.62 82 GLU A C 1
ATOM 670 O O . GLU A 1 82 ? 8.011 1.449 -14.033 1.00 94.62 82 GLU A O 1
ATOM 675 N N . ALA A 1 83 ? 5.872 0.935 -13.591 1.00 94.31 83 ALA A N 1
ATOM 676 C CA . ALA A 1 83 ? 5.733 0.009 -14.710 1.00 94.31 83 ALA A CA 1
ATOM 677 C C . ALA A 1 83 ? 5.745 0.749 -16.056 1.00 94.31 83 ALA A C 1
ATOM 679 O O . ALA A 1 83 ? 6.473 0.340 -16.962 1.00 94.31 83 ALA A O 1
ATOM 680 N N . ASP A 1 84 ? 5.005 1.854 -16.159 1.00 96.69 84 ASP A N 1
ATOM 681 C CA . ASP A 1 84 ? 4.935 2.682 -17.367 1.00 96.69 84 ASP A CA 1
ATOM 682 C C . ASP A 1 84 ? 6.304 3.312 -17.692 1.00 96.69 84 ASP A C 1
ATOM 684 O O . ASP A 1 84 ? 6.771 3.244 -18.832 1.00 96.69 84 ASP A O 1
ATOM 688 N N . ASP A 1 85 ? 6.992 3.864 -16.686 1.00 97.38 85 ASP A N 1
ATOM 689 C CA . ASP A 1 85 ? 8.333 4.447 -16.832 1.00 97.38 85 ASP A CA 1
ATOM 690 C C . ASP A 1 85 ? 9.349 3.381 -17.294 1.00 97.38 85 ASP A C 1
ATOM 692 O O . ASP A 1 85 ? 10.157 3.615 -18.196 1.00 97.38 85 ASP A O 1
ATOM 696 N N . ARG A 1 86 ? 9.275 2.166 -16.734 1.00 96.31 86 ARG A N 1
ATOM 697 C CA . ARG A 1 86 ? 10.144 1.044 -17.122 1.00 96.31 86 ARG A CA 1
ATOM 698 C C . ARG A 1 86 ? 9.886 0.569 -18.549 1.00 96.31 86 ARG A C 1
ATOM 700 O O . ARG A 1 86 ? 10.845 0.256 -19.253 1.00 96.31 86 ARG A O 1
ATOM 707 N N . ALA A 1 87 ? 8.623 0.509 -18.967 1.00 96.50 87 ALA A N 1
ATOM 708 C CA . ALA A 1 87 ? 8.255 0.128 -20.326 1.00 96.50 87 ALA A CA 1
ATOM 709 C C . ALA A 1 87 ? 8.832 1.118 -21.348 1.00 96.50 87 ALA A C 1
ATOM 711 O O . ALA A 1 87 ? 9.497 0.699 -22.294 1.00 96.50 87 ALA A O 1
ATOM 712 N N . AR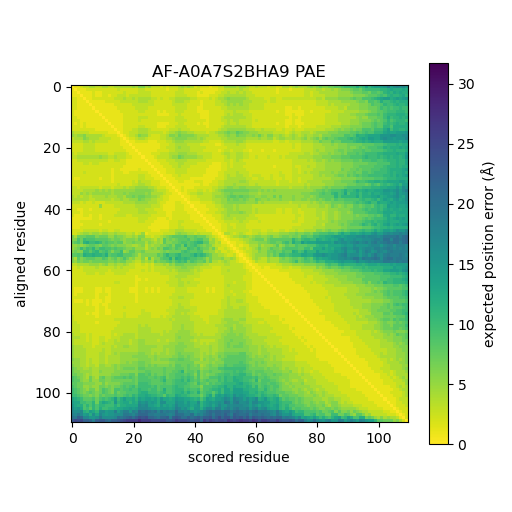G A 1 88 ? 8.698 2.427 -21.091 1.00 96.44 88 ARG A N 1
ATOM 713 C CA . ARG A 1 88 ? 9.265 3.481 -21.951 1.00 96.44 88 ARG A CA 1
ATOM 714 C C . ARG A 1 88 ? 10.779 3.368 -22.098 1.00 96.44 88 ARG A C 1
ATOM 716 O O . ARG A 1 88 ? 11.288 3.372 -23.214 1.00 96.44 88 ARG A O 1
ATOM 723 N N . LEU A 1 89 ? 11.500 3.198 -20.990 1.00 97.12 89 LEU A N 1
ATOM 724 C CA . LEU A 1 89 ? 12.959 3.043 -21.022 1.00 97.12 89 LEU A CA 1
ATOM 725 C C . LEU A 1 89 ? 13.393 1.785 -21.791 1.00 97.12 89 LEU A C 1
ATOM 727 O O . LEU A 1 89 ? 14.397 1.803 -22.504 1.00 97.12 89 LEU A O 1
ATOM 731 N N . ALA A 1 90 ? 12.644 0.686 -21.664 1.00 96.88 90 ALA A N 1
ATOM 732 C CA . ALA A 1 90 ? 12.918 -0.540 -22.407 1.00 96.88 90 ALA A CA 1
ATOM 733 C C . ALA A 1 90 ? 12.693 -0.358 -23.919 1.00 96.88 90 ALA A C 1
ATOM 735 O O . ALA A 1 90 ? 13.506 -0.823 -24.723 1.00 96.88 90 ALA A O 1
ATOM 736 N N . GLU A 1 91 ? 11.632 0.347 -24.311 1.00 96.31 91 GLU A N 1
ATOM 737 C CA . GLU A 1 91 ? 11.339 0.679 -25.709 1.00 96.31 91 GLU A CA 1
ATOM 738 C C . GLU A 1 91 ? 12.412 1.589 -26.316 1.00 96.31 91 GLU A C 1
ATOM 740 O O . GLU A 1 91 ? 12.930 1.290 -27.396 1.00 96.31 91 GLU A O 1
ATOM 745 N N . GLU A 1 92 ? 12.806 2.654 -25.613 1.00 96.81 92 GLU A N 1
ATOM 746 C CA . GLU A 1 92 ? 13.868 3.567 -26.050 1.00 96.81 92 GLU A CA 1
ATOM 747 C C . GLU A 1 92 ? 15.202 2.843 -26.223 1.00 96.81 92 GLU A C 1
ATOM 749 O O . GLU A 1 92 ? 15.852 2.985 -27.262 1.00 96.81 92 GLU A O 1
ATOM 754 N N . ARG A 1 93 ? 15.582 2.000 -25.255 1.00 96.56 93 ARG A N 1
ATOM 755 C CA . ARG A 1 93 ? 16.804 1.191 -25.334 1.00 96.56 93 ARG A CA 1
ATOM 756 C C . ARG A 1 93 ? 16.771 0.239 -26.524 1.00 96.56 93 ARG A C 1
ATOM 758 O O . ARG A 1 93 ? 17.753 0.129 -27.253 1.00 96.56 93 ARG A O 1
ATOM 765 N N . THR A 1 94 ? 15.634 -0.414 -26.750 1.00 97.44 94 THR A N 1
ATOM 766 C CA . THR A 1 94 ? 15.449 -1.317 -27.892 1.00 97.44 94 THR A CA 1
ATOM 767 C C . THR A 1 94 ? 15.554 -0.558 -29.216 1.00 97.44 94 THR A C 1
ATOM 769 O O . THR A 1 94 ? 16.160 -1.051 -30.166 1.00 97.44 94 THR A O 1
ATOM 772 N N . ARG A 1 95 ? 14.995 0.656 -29.295 1.00 96.44 95 ARG A N 1
ATOM 773 C CA . ARG A 1 95 ? 15.083 1.514 -30.483 1.00 96.44 95 ARG A CA 1
ATOM 774 C C . ARG A 1 95 ? 16.518 1.962 -30.750 1.00 96.44 95 ARG A C 1
ATOM 776 O O . ARG A 1 95 ? 16.964 1.875 -31.889 1.00 96.44 95 ARG A O 1
ATOM 783 N N . GLN A 1 96 ? 17.237 2.408 -29.721 1.00 95.75 96 GLN A N 1
ATOM 784 C CA . GLN A 1 96 ? 18.644 2.798 -29.845 1.00 95.75 96 GLN A CA 1
ATOM 785 C C . GLN A 1 96 ? 19.512 1.627 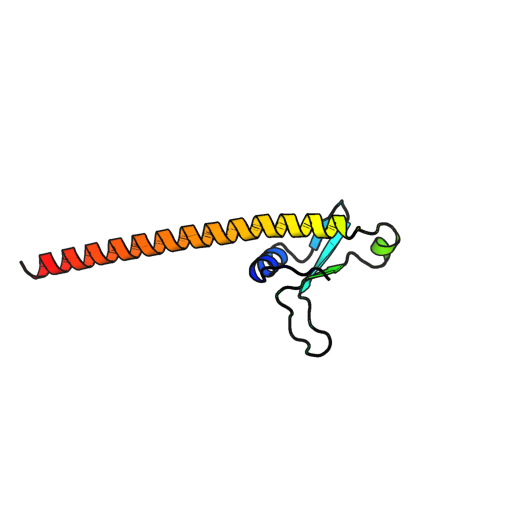-30.303 1.00 95.75 96 GLN A C 1
ATOM 787 O O . GLN A 1 96 ? 20.325 1.794 -31.206 1.00 95.75 96 GLN A O 1
ATOM 792 N N . GLN A 1 97 ? 19.306 0.437 -29.736 1.00 96.38 97 GLN A N 1
ATOM 793 C CA . GLN A 1 97 ? 20.060 -0.748 -30.128 1.00 96.38 97 GLN A CA 1
ATOM 794 C C . GLN A 1 97 ? 19.842 -1.107 -31.605 1.00 96.38 97 GLN A C 1
ATOM 796 O O . GLN A 1 97 ? 20.818 -1.325 -32.316 1.00 96.38 97 GLN A O 1
ATOM 801 N N . ARG A 1 98 ? 18.593 -1.080 -32.094 1.00 96.62 98 ARG A N 1
ATOM 802 C CA . ARG A 1 98 ? 18.304 -1.326 -33.518 1.00 96.62 98 ARG A CA 1
ATOM 803 C C . ARG A 1 98 ? 18.996 -0.321 -34.438 1.00 96.62 98 ARG A C 1
ATOM 805 O O . ARG A 1 98 ? 19.578 -0.725 -35.435 1.00 96.62 98 ARG A O 1
ATOM 812 N N . LEU A 1 99 ? 18.978 0.965 -34.082 1.00 96.56 99 LEU A N 1
ATOM 813 C CA . LEU A 1 99 ? 19.647 2.005 -34.871 1.00 96.56 99 LEU A CA 1
ATOM 814 C C . LEU A 1 99 ? 21.168 1.798 -34.926 1.00 96.56 99 LEU A C 1
ATOM 816 O O . LEU A 1 99 ? 21.769 1.980 -35.980 1.00 96.56 99 LEU A O 1
ATOM 820 N N . LEU A 1 100 ? 21.792 1.400 -33.812 1.00 96.38 100 LEU A N 1
ATOM 821 C CA . LEU A 1 100 ? 23.226 1.096 -33.775 1.00 96.38 100 LEU A CA 1
ATOM 822 C C . LEU A 1 100 ? 23.565 -0.131 -34.628 1.00 96.38 100 LEU A C 1
ATOM 824 O O . LEU A 1 100 ? 24.533 -0.098 -35.383 1.00 96.38 100 LEU A O 1
ATOM 828 N N . GLU A 1 101 ? 22.761 -1.191 -34.543 1.00 95.06 101 GLU A N 1
ATOM 829 C CA . GLU A 1 101 ? 22.934 -2.395 -35.362 1.00 95.06 101 GLU A CA 1
ATOM 830 C C . GLU A 1 101 ? 22.772 -2.093 -36.862 1.00 95.06 101 GLU A C 1
ATOM 832 O O . GLU A 1 101 ? 23.539 -2.603 -37.678 1.00 95.06 101 GLU A O 1
ATOM 837 N N . GLU A 1 102 ? 21.816 -1.239 -37.242 1.00 94.12 102 GLU A N 1
ATOM 838 C CA . GLU A 1 102 ? 21.634 -0.782 -38.626 1.00 94.12 102 GLU A CA 1
ATOM 839 C C . GLU A 1 102 ? 22.830 0.044 -39.124 1.00 94.12 102 GLU A C 1
ATOM 841 O O . GLU A 1 102 ? 23.341 -0.224 -40.212 1.00 94.12 102 GLU A O 1
ATOM 846 N N . GLN A 1 103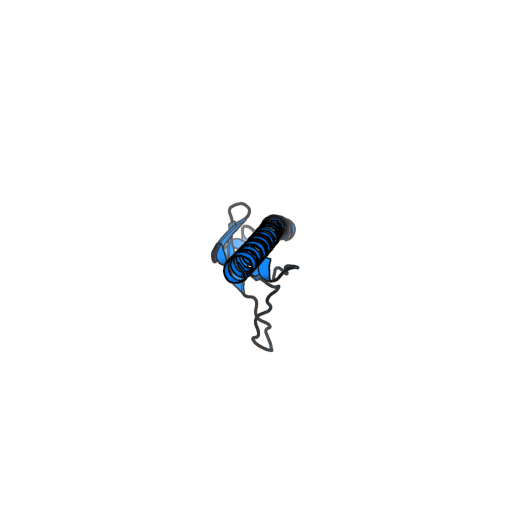 ? 23.330 0.994 -38.325 1.00 93.25 103 GLN A N 1
ATOM 847 C CA . GLN A 1 103 ? 24.513 1.792 -38.680 1.00 93.25 103 GLN A CA 1
ATOM 848 C C . GLN A 1 103 ? 25.773 0.932 -38.828 1.00 93.25 103 GLN A C 1
ATOM 850 O O . GLN A 1 103 ? 26.560 1.142 -39.750 1.00 93.25 103 GLN A O 1
ATOM 855 N N . GLN A 1 104 ? 25.962 -0.054 -37.947 1.00 93.69 104 GLN A N 1
ATOM 856 C CA . GLN A 1 104 ? 27.096 -0.976 -38.025 1.00 93.69 104 GLN A CA 1
ATOM 857 C C . GLN A 1 104 ? 27.045 -1.842 -39.285 1.00 93.69 104 GLN A C 1
ATOM 859 O O . GLN A 1 104 ? 28.076 -2.024 -39.928 1.00 93.69 104 GLN A O 1
ATOM 864 N N . LYS A 1 105 ? 25.862 -2.338 -39.669 1.00 92.88 105 LYS A N 1
ATOM 865 C CA . LYS A 1 105 ? 25.689 -3.091 -40.922 1.00 92.88 105 LYS A CA 1
ATOM 866 C C . LYS A 1 105 ? 26.021 -2.235 -42.141 1.00 92.88 105 LYS A C 1
ATOM 868 O O . LYS A 1 105 ? 26.800 -2.671 -42.977 1.00 92.88 105 LYS A O 1
ATOM 873 N N . GLN A 1 106 ? 25.520 -1.000 -42.191 1.00 89.44 106 GLN A N 1
ATOM 874 C CA . GLN A 1 106 ? 25.812 -0.077 -43.294 1.00 89.44 106 GLN A CA 1
ATOM 875 C C . GLN A 1 106 ? 27.308 0.247 -43.417 1.00 89.44 106 GLN A C 1
ATOM 877 O O . GLN A 1 106 ? 27.818 0.334 -44.528 1.00 89.44 106 GLN A O 1
ATOM 882 N N . HIS A 1 107 ? 28.019 0.397 -42.295 1.00 85.88 107 HIS A N 1
ATOM 883 C CA . HIS A 1 107 ? 29.468 0.617 -42.298 1.00 85.88 107 HIS A CA 1
ATOM 884 C C . HIS A 1 107 ? 30.284 -0.624 -42.681 1.00 85.88 107 HIS A C 1
ATOM 886 O O . HIS A 1 107 ? 31.382 -0.468 -43.197 1.00 85.88 107 HIS A O 1
ATOM 892 N N . ALA A 1 108 ? 29.789 -1.834 -42.408 1.00 85.25 108 ALA A N 1
ATOM 893 C CA . ALA A 1 108 ? 30.467 -3.079 -42.776 1.00 85.25 108 ALA A CA 1
ATOM 894 C C . ALA A 1 108 ? 30.271 -3.462 -44.256 1.00 85.25 108 ALA A C 1
ATOM 896 O O . ALA A 1 108 ? 31.026 -4.278 -44.779 1.00 85.25 108 ALA A O 1
ATOM 897 N N . GLU A 1 109 ? 29.248 -2.907 -44.910 1.00 79.00 109 GLU A N 1
ATOM 898 C CA . GLU A 1 109 ? 28.926 -3.135 -46.325 1.00 79.00 109 GLU A CA 1
ATO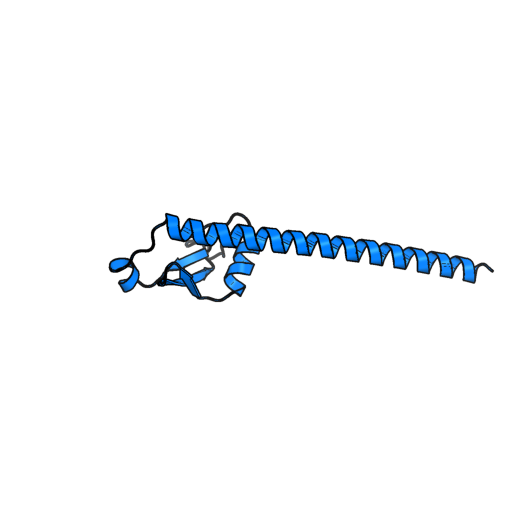M 899 C C . GLU A 1 109 ? 29.593 -2.122 -47.286 1.00 79.00 109 GLU A C 1
ATOM 901 O O . GLU A 1 109 ? 29.486 -2.296 -48.501 1.00 79.00 109 GLU A O 1
ATOM 906 N N . GLN A 1 110 ? 30.277 -1.090 -46.767 1.00 64.12 110 GLN A N 1
ATOM 907 C CA . GLN A 1 110 ? 31.081 -0.114 -47.529 1.00 64.12 110 GLN A CA 1
ATOM 908 C C . GLN A 1 110 ? 32.571 -0.454 -47.496 1.00 64.12 110 GLN A C 1
ATOM 910 O O . GLN A 1 110 ? 33.223 -0.265 -48.548 1.00 64.12 110 GLN A O 1
#

Solvent-accessible surface area (backbone atoms only — not comparable to full-atom values): 6264 Å² total; per-residue (Å²): 116,48,79,46,97,45,41,68,42,45,52,54,55,54,70,75,38,56,60,47,73,58,97,86,41,62,33,38,48,45,84,25,56,43,87,84,81,66,44,73,39,63,36,34,35,33,67,51,54,50,82,68,44,53,72,79,60,63,80,51,69,66,60,52,48,56,52,52,52,50,52,42,53,55,43,51,52,51,54,49,50,55,50,53,56,50,51,51,54,52,51,51,52,54,51,51,50,53,53,52,54,52,53,52,51,57,62,74,75,108